Protein AF-A0A7J5XKB4-F1 (afdb_monomer_lite)

Organism: Dissostichus mawsoni (NCBI:txid36200)

Sequence (66 aa):
MSYLFSVPLSSLESVLGAESTLDLKAMAGRASYIAAERVSLPDPGAVAVATIMRAVMETLEEEKKK

Radius of gyration: 15.2 Å; chains: 1; bounding box: 40×17×42 Å

Foldseek 3Di:
DDDDPDQPPVLVVLVVQQQVQFQQQDPDDPSNVPRPRTDNHGDVVSVVVSVVSRVVVVVVVVVVVD

Structure (mmCIF, N/CA/C/O backbone):
data_AF-A0A7J5XKB4-F1
#
_entry.id   AF-A0A7J5XKB4-F1
#
loop_
_atom_site.group_PDB
_atom_site.id
_atom_site.type_symbol
_atom_site.label_atom_id
_atom_site.label_alt_id
_atom_site.label_comp_id
_atom_site.label_asym_id
_atom_site.label_entity_id
_atom_site.label_seq_id
_atom_site.pdbx_PDB_ins_code
_atom_site.Cartn_x
_atom_site.Cartn_y
_atom_site.Cartn_z
_atom_site.occupancy
_atom_site.B_iso_or_equiv
_atom_site.auth_seq_id
_atom_site.auth_comp_id
_atom_site.auth_asym_id
_atom_site.auth_atom_id
_atom_site.pdbx_PDB_model_num
ATOM 1 N N . MET A 1 1 ? -25.630 -10.794 2.230 1.00 40.91 1 MET A N 1
ATOM 2 C CA . MET A 1 1 ? -25.266 -9.618 1.411 1.00 40.91 1 MET A CA 1
ATOM 3 C C . MET A 1 1 ? -25.278 -8.393 2.325 1.00 40.91 1 MET A C 1
ATOM 5 O O . MET A 1 1 ? -26.246 -7.651 2.316 1.00 40.91 1 MET A O 1
ATOM 9 N N . SER A 1 2 ? -24.298 -8.248 3.225 1.00 44.56 2 SER A N 1
ATOM 10 C CA . SER A 1 2 ? -24.390 -7.248 4.308 1.00 44.56 2 SER A CA 1
ATOM 11 C C . SER A 1 2 ? -23.065 -7.078 5.065 1.00 44.56 2 SER A C 1
ATOM 13 O O . SER A 1 2 ? -22.994 -7.401 6.240 1.00 44.56 2 SER A O 1
ATOM 15 N N . TYR A 1 3 ? -22.010 -6.602 4.396 1.00 47.66 3 TYR A N 1
ATOM 16 C CA . TYR A 1 3 ? -20.780 -6.103 5.044 1.00 47.66 3 TYR A CA 1
ATOM 17 C C . TYR A 1 3 ? -20.124 -5.003 4.190 1.00 47.66 3 TYR A C 1
ATOM 19 O O . TYR A 1 3 ? -18.937 -5.055 3.901 1.00 47.66 3 TYR A O 1
ATOM 27 N N . LEU A 1 4 ? -20.905 -4.025 3.718 1.00 48.25 4 LEU A N 1
ATOM 28 C CA . LEU A 1 4 ? -20.368 -2.916 2.911 1.00 48.25 4 LEU A CA 1
ATOM 29 C C . LEU A 1 4 ? -20.581 -1.521 3.521 1.00 48.25 4 LEU A C 1
ATOM 31 O O . LEU A 1 4 ? -20.268 -0.535 2.872 1.00 48.25 4 LEU A O 1
ATOM 35 N N . PHE A 1 5 ? -21.077 -1.415 4.760 1.00 49.19 5 PHE A N 1
ATOM 36 C CA . PHE A 1 5 ? -21.493 -0.126 5.340 1.00 49.19 5 PHE A CA 1
ATOM 37 C C . PHE A 1 5 ? -20.687 0.383 6.547 1.00 49.19 5 PHE A C 1
ATOM 39 O O . PHE A 1 5 ? -21.134 1.304 7.218 1.00 49.19 5 PHE A O 1
ATOM 46 N N . SER A 1 6 ? -19.499 -0.151 6.835 1.00 62.25 6 SER A N 1
ATOM 47 C CA . SER A 1 6 ? -18.661 0.385 7.926 1.00 62.25 6 SER A CA 1
ATOM 48 C C . SER A 1 6 ? -17.173 0.252 7.624 1.00 62.25 6 SER A C 1
ATOM 50 O O . SER A 1 6 ? -16.424 -0.265 8.441 1.00 62.25 6 SER A O 1
ATOM 52 N N . VAL A 1 7 ? -16.744 0.656 6.429 1.00 63.50 7 VAL A N 1
ATOM 53 C CA . VAL A 1 7 ? -15.317 0.903 6.194 1.00 63.50 7 VAL A CA 1
ATOM 54 C C . VAL A 1 7 ? -15.119 2.418 6.250 1.00 63.50 7 VAL A C 1
ATOM 56 O O . VAL A 1 7 ? -15.791 3.120 5.487 1.00 63.50 7 VAL A O 1
ATOM 59 N N . PRO A 1 8 ? -14.259 2.945 7.141 1.00 69.88 8 PRO A N 1
ATOM 60 C CA . PRO A 1 8 ? -13.998 4.376 7.220 1.00 69.88 8 PRO A CA 1
ATOM 61 C C . PRO A 1 8 ? -13.522 4.906 5.870 1.00 69.88 8 PRO A C 1
ATOM 63 O O . PRO A 1 8 ? -12.681 4.291 5.213 1.00 69.88 8 PRO A O 1
ATOM 66 N N . LEU A 1 9 ? -14.012 6.084 5.479 1.00 73.38 9 LEU A N 1
ATOM 67 C CA . LEU A 1 9 ? -13.672 6.716 4.199 1.00 73.38 9 LEU A CA 1
ATOM 68 C C . LEU A 1 9 ? -12.147 6.848 4.012 1.00 73.38 9 LEU A C 1
ATOM 70 O O . LEU A 1 9 ? -11.625 6.591 2.934 1.00 73.38 9 LEU A O 1
ATOM 74 N N . SER A 1 10 ? -11.416 7.139 5.094 1.00 73.19 10 SER A N 1
ATOM 75 C CA . SER A 1 10 ? -9.948 7.221 5.107 1.00 73.19 10 SER A CA 1
ATOM 76 C C . SER A 1 10 ? -9.243 5.892 4.803 1.00 73.19 10 SER A C 1
ATOM 78 O O . SER A 1 10 ? -8.15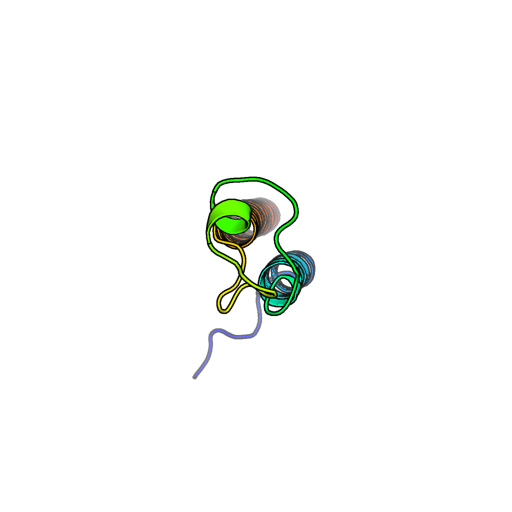9 5.882 4.216 1.00 73.19 10 SER A O 1
ATOM 80 N N . SER A 1 11 ? -9.850 4.758 5.162 1.00 78.06 11 SER A N 1
ATOM 81 C CA . SER A 1 11 ? -9.334 3.440 4.785 1.00 78.06 11 SER A CA 1
ATOM 82 C C . SER A 1 11 ? -9.539 3.173 3.295 1.00 78.06 11 SER A C 1
ATOM 84 O O . SER A 1 11 ? -8.709 2.492 2.696 1.00 78.06 11 SER A O 1
ATOM 86 N N . LEU A 1 12 ? -10.612 3.697 2.695 1.00 84.12 12 LEU A N 1
ATOM 87 C CA . LEU A 1 12 ? -10.883 3.548 1.265 1.00 84.12 12 LEU A CA 1
ATOM 88 C C . LEU A 1 12 ? -9.862 4.322 0.423 1.00 84.12 12 LEU A C 1
ATOM 90 O O . LEU A 1 12 ? -9.285 3.763 -0.505 1.00 84.12 12 LEU A O 1
ATOM 94 N N . GLU A 1 13 ? -9.577 5.568 0.807 1.00 87.94 13 GLU A N 1
ATOM 95 C CA . GLU A 1 13 ? -8.564 6.415 0.158 1.00 87.94 13 GLU A CA 1
ATOM 96 C C . GLU A 1 13 ? -7.177 5.764 0.158 1.00 87.94 13 GLU A C 1
ATOM 98 O O . GLU A 1 13 ? -6.427 5.870 -0.807 1.00 87.94 13 GLU A O 1
ATOM 103 N N . SER A 1 14 ? -6.843 5.025 1.218 1.00 88.56 14 SER A N 1
ATOM 104 C CA . SER A 1 14 ? -5.562 4.316 1.307 1.00 88.56 14 SER A CA 1
ATOM 105 C C . SER A 1 14 ? -5.473 3.161 0.302 1.00 88.56 14 SER A C 1
ATOM 107 O O . SER A 1 14 ? -4.430 2.960 -0.319 1.00 88.56 14 SER A O 1
ATOM 109 N N . VAL A 1 15 ? -6.573 2.425 0.102 1.00 90.19 15 VAL A N 1
ATOM 110 C CA . VAL A 1 15 ? -6.665 1.361 -0.911 1.00 90.19 15 VAL A CA 1
ATOM 111 C C . VAL A 1 15 ? -6.624 1.955 -2.318 1.00 90.19 15 VAL A C 1
ATOM 113 O O . VAL A 1 15 ? -5.865 1.472 -3.150 1.00 90.19 15 VAL A O 1
ATOM 116 N N . LEU A 1 16 ? -7.362 3.041 -2.569 1.00 91.88 16 LEU A N 1
ATOM 117 C CA . LEU A 1 16 ? -7.319 3.763 -3.846 1.00 91.88 16 LEU A CA 1
ATOM 118 C C . LEU A 1 16 ? -5.917 4.313 -4.144 1.00 91.88 16 LEU A C 1
ATOM 120 O O . LEU A 1 16 ? -5.455 4.241 -5.280 1.00 91.88 16 LEU A O 1
ATOM 124 N N . GLY A 1 17 ? -5.211 4.804 -3.123 1.00 91.06 17 GLY A N 1
ATOM 125 C CA . GLY A 1 17 ? -3.822 5.239 -3.233 1.00 91.06 17 GLY A CA 1
ATOM 126 C C . GLY A 1 17 ? -2.886 4.097 -3.627 1.00 91.06 17 GLY A C 1
ATOM 127 O O . GLY A 1 17 ? -2.057 4.275 -4.518 1.00 91.06 17 GLY A O 1
ATOM 128 N N . ALA A 1 18 ? -3.050 2.910 -3.037 1.00 92.44 18 ALA A N 1
ATOM 129 C CA . ALA A 1 18 ? -2.295 1.728 -3.448 1.00 92.44 18 ALA A CA 1
ATOM 130 C C . ALA A 1 18 ? -2.627 1.313 -4.891 1.00 92.44 18 ALA A C 1
ATOM 132 O O . ALA A 1 18 ? -1.709 1.133 -5.688 1.00 92.44 18 ALA A O 1
ATOM 133 N N . GLU A 1 19 ? -3.906 1.245 -5.263 1.00 93.19 19 GLU A N 1
ATOM 134 C CA . GLU A 1 19 ? -4.346 0.933 -6.634 1.00 93.19 19 GLU A CA 1
ATOM 135 C C . GLU A 1 19 ? -3.807 1.935 -7.665 1.00 93.19 19 GLU A C 1
ATOM 137 O O . GLU A 1 19 ? -3.413 1.548 -8.760 1.00 93.19 19 GLU A O 1
ATOM 142 N N . SER A 1 20 ? -3.684 3.215 -7.302 1.00 92.06 20 SER A N 1
ATOM 143 C CA . SER A 1 20 ? -3.152 4.256 -8.194 1.00 92.06 20 SER A CA 1
ATOM 144 C C . SER A 1 20 ? -1.682 4.064 -8.586 1.00 92.06 20 SER A C 1
ATOM 146 O O . SER A 1 20 ? -1.193 4.740 -9.488 1.00 92.06 20 SER A O 1
ATOM 148 N N . THR A 1 21 ? -0.968 3.154 -7.911 1.00 90.94 21 THR A N 1
ATOM 149 C CA . THR A 1 21 ? 0.413 2.798 -8.267 1.00 90.94 21 THR A CA 1
ATOM 150 C C . THR A 1 21 ? 0.506 1.845 -9.456 1.00 90.94 21 THR A C 1
ATOM 152 O O . THR A 1 21 ? 1.584 1.703 -10.042 1.00 90.94 21 THR A O 1
ATOM 155 N N . LEU A 1 22 ? -0.615 1.229 -9.839 1.00 87.06 22 LEU A N 1
ATOM 156 C CA . LEU A 1 22 ? -0.734 0.491 -11.085 1.00 87.06 22 LEU A CA 1
ATOM 157 C C . LEU A 1 22 ? -0.428 1.427 -12.263 1.00 87.06 22 LEU A C 1
ATOM 159 O O . LEU A 1 22 ? -0.778 2.605 -12.249 1.00 87.06 22 LEU A O 1
ATOM 163 N N . ASP A 1 23 ? 0.276 0.916 -13.268 1.00 85.00 23 ASP A N 1
ATOM 164 C CA . ASP A 1 23 ? 0.720 1.672 -14.443 1.00 85.00 23 ASP A CA 1
ATOM 165 C C . ASP A 1 23 ? 1.718 2.819 -14.188 1.00 85.00 23 ASP A C 1
ATOM 167 O O . ASP A 1 23 ? 2.185 3.440 -15.151 1.00 85.00 23 ASP A O 1
ATOM 171 N N . LEU A 1 24 ? 2.131 3.083 -12.942 1.00 87.56 24 LEU A N 1
ATOM 172 C CA . LEU A 1 24 ? 3.233 4.008 -12.680 1.00 87.56 24 LEU A CA 1
ATOM 173 C C . LEU A 1 24 ? 4.566 3.404 -13.125 1.00 87.56 24 LEU A C 1
ATOM 175 O O . LEU A 1 24 ? 4.774 2.190 -13.128 1.00 87.56 24 LEU A O 1
ATOM 179 N N . LYS A 1 25 ? 5.523 4.266 -13.467 1.00 87.44 25 LYS A N 1
ATOM 180 C CA . LYS A 1 25 ? 6.909 3.844 -13.669 1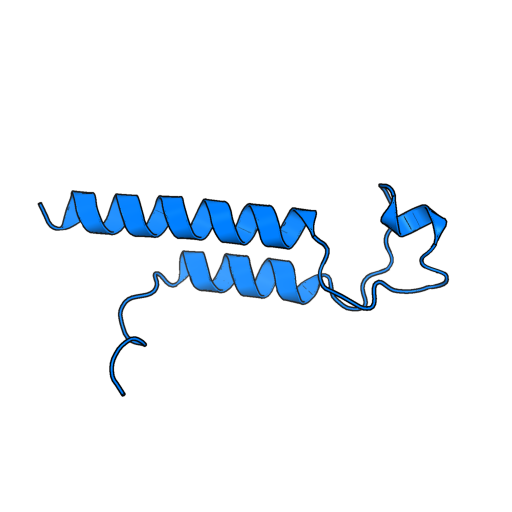.00 87.44 25 LYS A CA 1
ATOM 181 C C . LYS A 1 25 ? 7.615 3.773 -12.319 1.00 87.44 25 LYS A C 1
ATOM 183 O O . LYS A 1 25 ? 7.785 4.793 -11.652 1.00 87.44 25 LYS A O 1
ATOM 188 N N . ALA A 1 26 ? 8.078 2.586 -11.937 1.00 85.75 26 ALA A N 1
ATOM 189 C CA . ALA A 1 26 ? 8.893 2.425 -10.740 1.00 85.75 26 ALA A CA 1
ATOM 190 C C . ALA A 1 26 ? 10.243 3.141 -10.916 1.00 85.75 26 ALA A C 1
ATOM 192 O O . ALA A 1 26 ? 11.081 2.732 -11.716 1.00 85.75 26 ALA A O 1
ATOM 193 N N . MET A 1 27 ? 10.456 4.214 -10.155 1.00 87.25 27 MET A N 1
ATOM 194 C CA . MET A 1 27 ? 11.701 4.998 -10.181 1.00 87.25 27 MET A CA 1
ATOM 195 C C . MET A 1 27 ? 12.701 4.569 -9.095 1.00 87.25 27 MET A C 1
ATOM 197 O O . MET A 1 27 ? 13.851 4.998 -9.112 1.00 87.25 27 MET A O 1
ATOM 201 N N . ALA A 1 28 ? 12.281 3.723 -8.150 1.00 87.50 28 ALA A N 1
ATOM 202 C CA . ALA A 1 28 ? 13.089 3.255 -7.028 1.00 87.50 28 ALA A CA 1
ATOM 203 C C . ALA A 1 28 ? 12.706 1.822 -6.607 1.00 87.50 28 ALA A C 1
ATOM 205 O O . ALA A 1 28 ? 11.663 1.299 -7.003 1.00 87.50 28 ALA A O 1
ATOM 206 N N . GLY A 1 29 ? 13.544 1.203 -5.767 1.00 85.44 29 GLY A N 1
ATOM 207 C CA . GLY A 1 29 ? 13.312 -0.136 -5.216 1.00 85.44 29 GLY A CA 1
ATOM 208 C C . GLY A 1 29 ? 13.547 -1.273 -6.217 1.00 85.44 29 GLY A C 1
ATOM 209 O O . GLY A 1 29 ? 14.056 -1.069 -7.308 1.00 85.44 29 GLY A O 1
ATOM 210 N N . ARG A 1 30 ? 13.178 -2.510 -5.852 1.00 87.31 30 ARG A N 1
ATOM 211 C CA . ARG A 1 30 ? 13.399 -3.687 -6.722 1.00 87.31 30 ARG A CA 1
ATOM 212 C C . ARG A 1 30 ? 12.549 -3.665 -7.995 1.00 87.31 30 ARG A C 1
ATOM 214 O O . ARG A 1 30 ? 12.952 -4.239 -9.001 1.00 87.31 30 ARG A O 1
ATOM 221 N N . ALA A 1 31 ? 11.390 -3.007 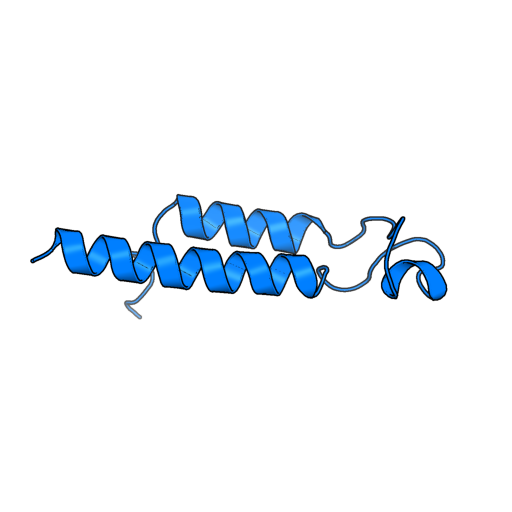-7.953 1.00 84.81 31 ALA A N 1
ATOM 222 C CA . ALA A 1 31 ? 10.508 -2.879 -9.107 1.00 84.81 31 ALA A CA 1
ATOM 223 C C . ALA A 1 31 ? 11.167 -2.084 -10.249 1.00 84.81 31 ALA A C 1
ATOM 225 O O . ALA A 1 31 ? 10.927 -2.394 -11.413 1.00 84.81 31 ALA A O 1
ATOM 226 N N . SER A 1 32 ? 12.060 -1.132 -9.946 1.00 83.31 32 SER A N 1
ATOM 227 C CA . SER A 1 32 ? 12.745 -0.343 -10.978 1.00 83.31 32 SER A CA 1
ATOM 228 C C . SER A 1 32 ? 13.797 -1.126 -11.775 1.00 83.31 32 SER A C 1
ATOM 230 O O . SER A 1 32 ? 14.219 -0.661 -12.828 1.00 83.31 32 SER A O 1
ATOM 232 N N . TYR A 1 33 ? 14.211 -2.317 -11.324 1.00 85.19 33 TYR A N 1
ATOM 233 C CA . TYR A 1 33 ? 15.211 -3.137 -12.031 1.00 85.19 33 TYR A CA 1
ATOM 234 C C . TYR A 1 33 ? 14.628 -3.898 -13.222 1.00 85.19 33 TYR A C 1
ATOM 236 O O . TYR A 1 33 ? 15.358 -4.266 -14.138 1.00 85.19 33 TYR A O 1
ATOM 244 N N . ILE A 1 34 ? 13.324 -4.174 -13.176 1.00 77.56 34 ILE A N 1
ATOM 245 C CA . ILE A 1 34 ? 12.641 -5.078 -14.109 1.00 77.56 34 ILE A CA 1
ATOM 246 C C . ILE A 1 34 ? 11.448 -4.424 -14.810 1.00 77.56 34 ILE A C 1
ATOM 248 O O . ILE A 1 34 ? 10.962 -4.956 -15.805 1.00 77.56 34 ILE A O 1
ATOM 252 N N . ALA A 1 35 ? 10.970 -3.276 -14.323 1.00 65.62 35 ALA A N 1
ATOM 253 C CA . ALA A 1 35 ? 9.909 -2.534 -14.986 1.00 65.62 35 ALA A CA 1
ATOM 254 C C . ALA A 1 35 ? 10.483 -1.798 -16.204 1.00 65.62 35 ALA A C 1
ATOM 256 O O . ALA A 1 35 ? 11.094 -0.739 -16.067 1.00 65.62 35 ALA A O 1
ATOM 257 N N . ALA A 1 36 ? 10.275 -2.358 -17.400 1.00 61.09 36 ALA A N 1
ATOM 258 C CA . ALA A 1 36 ? 10.692 -1.725 -18.651 1.00 61.09 36 ALA A CA 1
ATOM 259 C C . ALA A 1 36 ? 10.070 -0.322 -18.801 1.00 61.09 36 ALA A C 1
ATOM 261 O O . ALA A 1 36 ? 10.765 0.619 -19.179 1.00 61.09 36 ALA A O 1
ATOM 262 N N . GLU A 1 37 ? 8.794 -0.158 -18.422 1.00 61.09 37 GLU A N 1
ATOM 263 C CA . GLU A 1 37 ? 8.081 1.128 -18.500 1.00 61.09 37 GLU A CA 1
ATOM 264 C C . GLU A 1 37 ? 7.033 1.346 -17.391 1.00 61.09 37 GLU A C 1
ATOM 266 O O . GLU A 1 37 ? 6.852 2.491 -16.975 1.00 61.09 37 GLU A O 1
ATOM 271 N N . ARG A 1 38 ? 6.365 0.292 -16.887 1.00 63.06 38 ARG A N 1
ATOM 272 C CA . ARG A 1 38 ? 5.258 0.384 -15.910 1.00 63.06 38 ARG A CA 1
ATOM 273 C C . ARG A 1 38 ? 5.180 -0.825 -14.971 1.00 63.06 38 ARG A C 1
ATOM 275 O O . ARG A 1 38 ? 5.609 -1.916 -15.350 1.00 63.06 38 ARG A O 1
ATOM 282 N N . VAL A 1 39 ? 4.621 -0.642 -13.770 1.00 71.62 39 VAL A N 1
ATOM 283 C CA . VAL A 1 39 ? 4.270 -1.747 -12.856 1.00 71.62 39 VAL A CA 1
ATOM 284 C C . VAL A 1 39 ? 2.916 -2.341 -13.269 1.00 71.62 39 VAL A C 1
ATOM 286 O O . VAL A 1 39 ? 1.946 -1.607 -13.428 1.00 71.62 39 VAL A O 1
ATOM 289 N N . SER A 1 40 ? 2.842 -3.663 -13.460 1.00 81.81 40 SER A N 1
ATOM 290 C CA . SER A 1 40 ? 1.618 -4.372 -13.889 1.00 81.81 40 SER A CA 1
ATOM 291 C C . SER A 1 40 ? 0.666 -4.734 -12.747 1.00 81.81 40 SER A C 1
ATOM 293 O O . SER A 1 40 ? -0.444 -5.204 -12.978 1.00 81.81 40 SER A O 1
ATOM 295 N N . LEU A 1 41 ? 1.126 -4.554 -11.514 1.00 85.50 41 LEU A N 1
ATOM 296 C CA . LEU A 1 41 ? 0.385 -4.764 -10.282 1.00 85.50 41 LEU A CA 1
ATOM 297 C C . LEU A 1 41 ? 0.619 -3.542 -9.390 1.00 85.50 41 LEU A C 1
ATOM 299 O O . LEU A 1 41 ? 1.666 -2.901 -9.531 1.00 85.50 41 LEU A O 1
ATOM 303 N N . PRO A 1 42 ? -0.296 -3.238 -8.458 1.00 89.50 42 PRO A N 1
ATOM 304 C CA . PRO A 1 42 ? -0.039 -2.247 -7.425 1.00 89.50 42 PRO A CA 1
ATOM 305 C C . PRO A 1 42 ? 1.287 -2.518 -6.704 1.00 89.50 42 PRO A C 1
ATOM 307 O O . PRO A 1 42 ? 1.658 -3.674 -6.469 1.00 89.50 42 PRO A O 1
ATOM 310 N N . ASP A 1 43 ? 1.999 -1.455 -6.337 1.00 90.69 43 ASP A N 1
ATOM 311 C CA . ASP A 1 43 ? 3.228 -1.554 -5.566 1.00 90.69 43 ASP A CA 1
ATOM 312 C C . ASP A 1 43 ? 2.949 -2.308 -4.252 1.00 90.69 43 ASP A C 1
ATOM 314 O O . ASP A 1 43 ? 2.100 -1.893 -3.454 1.00 90.69 43 ASP A O 1
ATOM 318 N N . PRO A 1 44 ? 3.653 -3.422 -3.986 1.00 91.00 44 PRO A N 1
ATOM 319 C CA . PRO A 1 44 ? 3.377 -4.249 -2.818 1.00 91.00 44 PRO A CA 1
ATOM 320 C C . PRO A 1 44 ? 3.649 -3.515 -1.495 1.00 91.00 44 PRO A C 1
ATOM 322 O O . PRO A 1 44 ? 3.046 -3.853 -0.477 1.00 91.00 44 PRO A O 1
ATOM 325 N N . GLY A 1 45 ? 4.527 -2.504 -1.490 1.00 91.88 45 GLY A N 1
ATOM 326 C CA . GLY A 1 45 ? 4.745 -1.637 -0.334 1.00 91.88 45 GLY A CA 1
ATOM 327 C C . GLY A 1 45 ? 3.548 -0.724 -0.077 1.00 91.88 45 GLY A C 1
ATOM 328 O O . GLY A 1 45 ? 3.082 -0.637 1.060 1.00 91.88 45 GLY A O 1
ATOM 329 N N . ALA A 1 46 ? 2.998 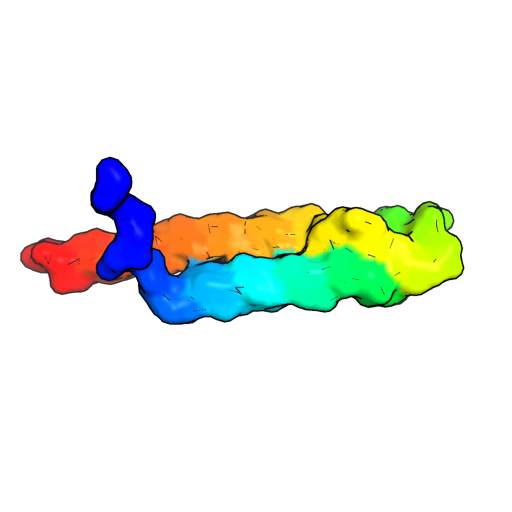-0.107 -1.124 1.00 92.12 46 ALA A N 1
ATOM 330 C CA . ALA A 1 46 ? 1.783 0.702 -1.025 1.00 92.12 46 ALA A CA 1
ATOM 331 C C . ALA A 1 46 ? 0.577 -0.124 -0.530 1.00 92.12 46 ALA A C 1
ATOM 333 O O . ALA A 1 46 ? -0.152 0.320 0.359 1.00 92.12 46 ALA A O 1
ATOM 334 N N . VAL A 1 47 ? 0.415 -1.359 -1.019 1.00 94.69 47 VAL A N 1
ATOM 335 C CA . VAL A 1 47 ? -0.626 -2.294 -0.544 1.00 94.69 47 VAL A CA 1
ATOM 336 C C . VAL A 1 47 ? -0.447 -2.641 0.940 1.00 94.69 47 VAL A C 1
ATOM 338 O O . VAL A 1 47 ? -1.424 -2.677 1.697 1.00 94.69 47 VAL A O 1
ATOM 341 N N . ALA A 1 48 ? 0.791 -2.864 1.390 1.00 94.38 48 ALA A N 1
ATOM 342 C CA . ALA A 1 48 ? 1.076 -3.127 2.799 1.00 94.38 48 ALA A CA 1
ATOM 343 C C . ALA A 1 48 ? 0.689 -1.934 3.689 1.00 94.38 48 ALA A C 1
ATOM 345 O O . ALA A 1 48 ? 0.036 -2.122 4.718 1.00 94.38 48 ALA A O 1
ATOM 346 N N . VAL A 1 49 ? 1.016 -0.706 3.270 1.00 94.56 49 VAL A N 1
ATOM 347 C CA . VAL A 1 49 ? 0.624 0.521 3.984 1.00 94.56 49 VAL A CA 1
ATOM 348 C C . VAL A 1 49 ? -0.897 0.655 4.056 1.00 94.56 49 VAL A C 1
ATOM 350 O O . VAL A 1 49 ? -1.424 0.895 5.141 1.00 94.56 49 VAL A O 1
ATOM 353 N N . ALA A 1 50 ? -1.612 0.438 2.950 1.00 93.12 50 ALA A N 1
ATOM 354 C CA . ALA A 1 50 ? -3.074 0.490 2.935 1.00 93.12 50 ALA A CA 1
ATOM 355 C C . ALA A 1 50 ? -3.704 -0.530 3.899 1.00 93.12 50 ALA A C 1
ATOM 357 O O . ALA A 1 50 ? -4.658 -0.212 4.610 1.00 93.12 50 ALA A O 1
ATOM 358 N N . THR A 1 51 ? -3.130 -1.734 3.976 1.00 93.81 51 THR A N 1
ATOM 359 C CA . THR A 1 51 ? -3.578 -2.793 4.894 1.00 93.81 51 THR A CA 1
ATOM 360 C C . THR A 1 51 ? -3.369 -2.402 6.358 1.00 93.81 51 THR A C 1
ATOM 362 O O . THR A 1 51 ? -4.273 -2.567 7.177 1.00 93.81 51 THR A O 1
ATOM 365 N N .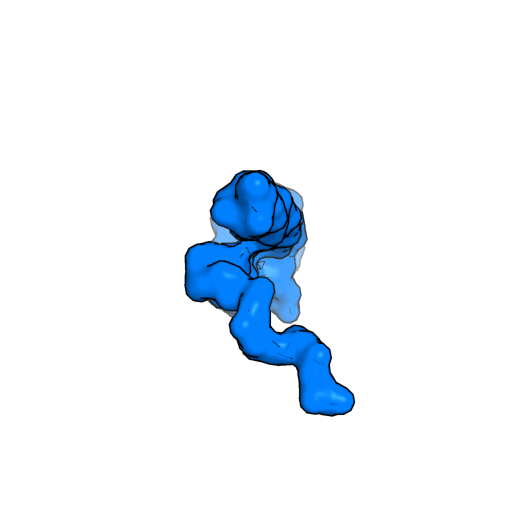 ILE A 1 52 ? -2.204 -1.840 6.694 1.00 93.88 52 ILE A N 1
ATOM 366 C CA . ILE A 1 52 ? -1.911 -1.360 8.054 1.00 93.88 52 ILE A CA 1
ATOM 367 C C . ILE A 1 52 ? -2.847 -0.209 8.426 1.00 93.88 52 ILE A C 1
ATOM 369 O O . ILE A 1 52 ? -3.436 -0.222 9.505 1.00 93.88 52 ILE A O 1
ATOM 373 N N . MET A 1 53 ? -3.017 0.767 7.530 1.00 91.94 53 MET A N 1
ATOM 374 C CA . MET A 1 53 ? -3.883 1.923 7.760 1.00 91.94 53 MET A CA 1
ATOM 375 C C . MET A 1 53 ? -5.325 1.487 8.022 1.00 91.94 53 MET A C 1
ATOM 377 O O . MET A 1 53 ? -5.966 1.982 8.948 1.00 91.94 53 MET A O 1
ATOM 381 N N . ARG A 1 54 ? -5.816 0.511 7.252 1.00 88.62 54 ARG A N 1
ATOM 382 C CA . ARG A 1 54 ? -7.127 -0.097 7.464 1.00 88.62 54 ARG A CA 1
ATOM 383 C C . ARG A 1 54 ? -7.255 -0.697 8.864 1.00 88.62 54 ARG A C 1
ATOM 385 O O . ARG A 1 54 ? -8.185 -0.337 9.576 1.00 88.62 54 ARG A O 1
ATOM 392 N N . ALA A 1 55 ? -6.310 -1.543 9.274 1.00 90.81 55 ALA A N 1
ATOM 393 C CA . ALA A 1 55 ? -6.340 -2.182 10.591 1.00 90.81 55 ALA A CA 1
ATOM 394 C C . ALA A 1 55 ? -6.313 -1.157 11.741 1.00 90.81 55 ALA A C 1
ATOM 396 O O . ALA A 1 55 ? -7.044 -1.296 12.723 1.00 90.81 55 ALA A O 1
ATOM 397 N N . VAL A 1 56 ? -5.510 -0.095 11.607 1.00 92.00 56 VAL A N 1
ATOM 398 C CA . VAL A 1 56 ? -5.470 1.010 12.578 1.00 92.00 56 VAL A CA 1
ATOM 399 C C . VAL A 1 56 ? -6.826 1.709 12.657 1.00 92.00 56 VAL A C 1
ATOM 401 O O . VAL A 1 56 ? -7.336 1.919 13.754 1.00 92.00 56 VAL A O 1
ATOM 404 N N . MET A 1 57 ? -7.436 2.045 11.519 1.00 88.81 57 MET A N 1
ATOM 405 C CA . MET A 1 57 ? -8.734 2.724 11.500 1.00 88.81 57 MET A CA 1
ATOM 406 C C . MET A 1 57 ? -9.861 1.852 12.062 1.00 88.81 57 MET A C 1
ATOM 408 O O . MET A 1 57 ? -10.672 2.357 12.834 1.00 88.81 57 MET A O 1
ATOM 412 N N . GLU A 1 58 ? -9.891 0.562 11.719 1.00 87.38 58 GLU A N 1
ATOM 413 C CA . GLU A 1 58 ? -10.850 -0.402 12.275 1.00 87.38 58 GLU A CA 1
ATOM 414 C C . GLU A 1 58 ? -10.719 -0.468 13.809 1.00 87.38 58 GLU A C 1
ATOM 416 O O . GLU A 1 58 ? -11.711 -0.311 14.518 1.00 87.38 58 GLU A O 1
ATOM 421 N N . THR A 1 59 ? -9.489 -0.550 14.329 1.00 89.56 59 THR A N 1
ATOM 422 C CA . THR A 1 59 ? -9.224 -0.552 15.782 1.00 89.56 59 THR A CA 1
ATOM 423 C C . THR A 1 59 ? -9.694 0.745 16.459 1.00 89.56 59 THR A C 1
ATOM 425 O O . THR A 1 59 ? -10.289 0.719 17.535 1.00 89.56 59 THR A O 1
ATOM 428 N N . LEU A 1 60 ? -9.455 1.905 15.837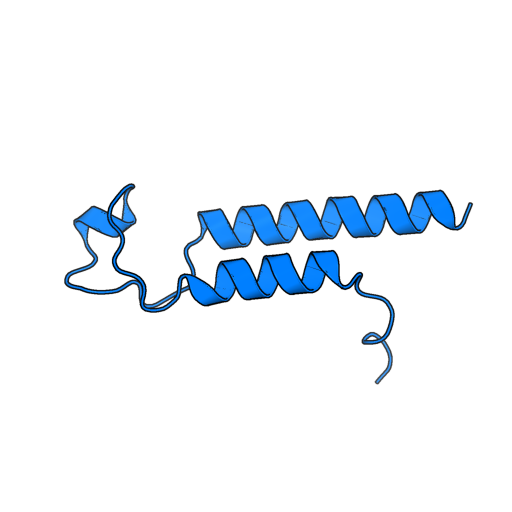 1.00 88.75 60 LEU A N 1
ATOM 429 C CA . LEU A 1 60 ? -9.875 3.202 16.383 1.00 88.75 60 LEU A CA 1
ATOM 430 C C . LEU A 1 60 ? -11.401 3.382 16.377 1.00 88.75 60 LEU A C 1
ATOM 432 O O . LEU A 1 60 ? -11.954 4.000 17.290 1.00 88.75 60 LEU A O 1
ATOM 436 N N . GLU A 1 61 ? -12.097 2.863 15.362 1.00 84.69 61 GLU A N 1
ATOM 437 C CA . GLU A 1 61 ? -13.563 2.870 15.328 1.00 84.69 61 GLU A CA 1
ATOM 438 C C . GLU A 1 61 ? -14.173 1.963 16.400 1.00 84.69 61 GLU A C 1
ATOM 440 O O . GLU A 1 61 ? -15.217 2.306 16.963 1.00 84.69 61 GLU A O 1
ATOM 445 N N . GLU A 1 62 ? -13.540 0.826 16.692 1.00 83.56 62 GLU A N 1
ATOM 446 C CA . GLU A 1 62 ? -13.951 -0.079 17.768 1.00 83.56 62 GLU A CA 1
ATOM 447 C C . GLU A 1 62 ? -13.790 0.567 19.150 1.00 83.56 62 GLU A C 1
ATOM 449 O O . GLU A 1 62 ? -14.730 0.535 19.945 1.00 83.56 62 GLU A O 1
ATOM 454 N N . GLU A 1 63 ? -12.663 1.235 19.411 1.00 82.31 63 GLU A N 1
ATOM 455 C CA . GLU A 1 63 ? -12.435 1.969 20.665 1.00 82.31 63 GLU A CA 1
ATOM 456 C C . GLU A 1 63 ? -13.443 3.114 20.868 1.00 82.31 63 GLU A C 1
ATOM 458 O O . GLU A 1 63 ? -13.884 3.357 21.987 1.00 82.31 63 GLU A O 1
ATOM 463 N N . LYS A 1 64 ? -13.877 3.794 19.796 1.00 74.06 64 LYS A N 1
ATOM 464 C CA . LYS A 1 64 ? -14.867 4.888 19.881 1.00 74.06 64 LYS A CA 1
ATOM 465 C C . LYS A 1 64 ? -16.297 4.407 20.174 1.00 74.06 64 LYS A C 1
ATOM 467 O O . LYS A 1 64 ? -17.141 5.211 20.568 1.00 74.06 64 LYS A O 1
ATOM 472 N N . LYS A 1 65 ? -16.603 3.130 19.922 1.00 66.56 65 LYS A N 1
ATOM 473 C CA . LYS A 1 65 ? -17.920 2.520 20.199 1.00 66.56 65 LYS A CA 1
ATOM 474 C C . LYS A 1 65 ? -18.045 1.997 21.636 1.00 66.56 65 LYS A C 1
ATOM 476 O O . LYS A 1 65 ? -19.125 1.533 22.002 1.00 66.56 65 LYS A O 1
ATOM 481 N N . LYS A 1 66 ? -16.959 2.041 22.406 1.00 54.69 66 LYS A N 1
ATOM 482 C CA . LYS A 1 66 ? -16.868 1.637 23.811 1.00 54.69 66 LYS A CA 1
ATOM 483 C C . LYS A 1 66 ? -17.197 2.804 24.739 1.00 54.69 66 LYS A C 1
ATOM 485 O O . LYS A 1 66 ? -17.797 2.526 25.799 1.00 54.69 66 LYS A O 1
#

Secondary structure (DSSP, 8-state):
----S---HHHHHHHHHHHTTTT----STGGGGT-SS--SS--HHHHHHHHHHHHHHHHHHHHHT-

pLDDT: mean 80.87, std 13.98, range [40.91, 94.69]

InterPro domains:
  IPR004007 DhaL domain [PF02734] (17-57)
  IPR004007 DhaL domain [PS51480] (1-58)
  IPR036117 DhaL domain superfamily [G3DSA:1.25.40.340] (11-62)
  IPR036117 DhaL domain superfamily [SSF101473] (16-60)